Protein AF-A0A0J0UT95-F1 (afdb_monomer_lite)

Foldseek 3Di:
DVPVVVVVPDPPQPPDPVSVVVVVVVVVVVVVCVVVVVVVVVVVVVVVVVVVVVVVVVVVLVVVLVVQLVVVCVDLVQAPPVDPCRDDNVCVSVVVSVVVVVVVVVVVVVVVVVVVVVVVVVVVDDD

pLDDT: mean 86.54, std 11.6, range [59.25, 98.31]

Sequence (127 aa):
MSDQFAEKYRPKSKSGPVGQINELKDLVAGYAKQQTVDPLKTLGRYLGYGFAGSMVMGLGFFLLLLALLRGLQQFTVFNDPSQIDGGTFSWAPYFITSAAGTVLVVIFLWRLIVNLNKHHAASAHPA

Radius of gyration: 32.22 Å; chains: 1; bounding box: 64×50×93 Å

Secondary structure (DSSP, 8-state):
--HHHHHHT------SHHHHHHHHHHHHHHHHHHHHHHHHHHHHHHHHHHHHHHHHHHHHHHHHHHHHHHHHTTSTTT--TTSTT--TTTTHHHHHHHHHHHHHHHHHHHHHHHHHHHHHHHHH---

Structure (mmCIF, N/CA/C/O backbone):
data_AF-A0A0J0UT95-F1
#
_entry.id   AF-A0A0J0UT95-F1
#
loop_
_atom_site.group_PDB
_atom_site.id
_atom_site.type_symbol
_atom_site.label_atom_id
_atom_site.label_alt_id
_atom_site.label_comp_id
_atom_site.label_asym_id
_atom_site.label_entity_id
_atom_site.label_seq_id
_atom_site.pdbx_PDB_ins_code
_atom_site.Cartn_x
_atom_site.Cartn_y
_atom_site.Cartn_z
_atom_site.occupancy
_atom_site.B_iso_or_equiv
_atom_site.auth_seq_id
_atom_site.auth_comp_id
_atom_site.auth_asym_id
_atom_site.auth_atom_id
_at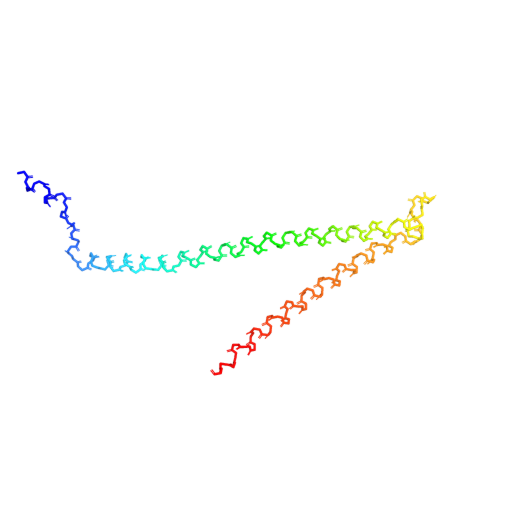om_site.pdbx_PDB_model_num
ATOM 1 N N . MET A 1 1 ? -29.611 19.077 64.010 1.00 59.25 1 MET A N 1
ATOM 2 C CA . MET A 1 1 ? -28.683 19.332 62.878 1.00 59.25 1 MET A CA 1
ATOM 3 C C . MET A 1 1 ? -28.472 18.088 62.012 1.00 59.25 1 MET A C 1
ATOM 5 O O . MET A 1 1 ? -28.189 18.257 60.841 1.00 59.25 1 MET A O 1
ATOM 9 N N . SER A 1 2 ? -28.681 16.870 62.527 1.00 63.44 2 SER A N 1
ATOM 10 C CA . SER A 1 2 ? -28.660 15.582 61.802 1.00 63.44 2 SER A CA 1
ATOM 11 C C . SER A 1 2 ? -29.754 15.413 60.740 1.00 63.44 2 SER A C 1
ATOM 13 O O . SER A 1 2 ? -29.524 14.791 59.707 1.00 63.44 2 SER A O 1
ATOM 15 N N . ASP A 1 3 ? -30.931 15.992 60.966 1.00 66.94 3 ASP A N 1
ATOM 16 C CA . ASP A 1 3 ? -32.134 15.607 60.212 1.00 66.94 3 ASP A CA 1
ATOM 17 C C . ASP A 1 3 ? -32.199 16.268 58.827 1.00 66.94 3 ASP A C 1
ATOM 19 O O . ASP A 1 3 ? -32.739 15.705 57.880 1.00 66.94 3 ASP A O 1
ATOM 23 N N . GLN A 1 4 ? -31.537 17.419 58.662 1.00 64.31 4 GLN A N 1
ATOM 24 C CA . GLN A 1 4 ? -31.404 18.093 57.363 1.00 64.31 4 GLN A CA 1
ATOM 25 C C . GLN A 1 4 ? -30.469 17.350 56.396 1.00 64.31 4 GLN A C 1
ATOM 27 O O . GLN A 1 4 ? -30.626 17.446 55.179 1.00 64.31 4 GLN A O 1
ATOM 32 N N . PHE A 1 5 ? -29.501 16.591 56.919 1.00 62.81 5 PHE A N 1
ATOM 33 C CA . PHE A 1 5 ? -28.607 15.781 56.090 1.00 62.81 5 PHE A CA 1
ATOM 34 C C . PHE A 1 5 ? -29.301 14.510 55.589 1.00 62.81 5 PHE A C 1
ATOM 36 O O . PHE A 1 5 ? -29.026 14.076 54.474 1.00 62.81 5 PHE A O 1
ATOM 43 N N . ALA A 1 6 ? -30.231 13.950 56.369 1.00 67.94 6 ALA A N 1
ATOM 44 C CA . ALA A 1 6 ? -30.989 12.759 55.990 1.00 67.94 6 ALA A CA 1
ATOM 45 C C . ALA A 1 6 ? -31.972 13.022 54.831 1.00 67.94 6 ALA A C 1
ATOM 47 O O . ALA A 1 6 ? -32.109 12.184 53.940 1.00 67.94 6 ALA A O 1
ATOM 48 N N . GLU A 1 7 ? -32.593 14.205 54.787 1.00 66.50 7 GLU A N 1
ATOM 49 C CA . GLU A 1 7 ? -33.531 14.587 53.718 1.00 66.50 7 GLU A CA 1
ATOM 50 C C . GLU A 1 7 ? -32.826 14.724 52.353 1.00 66.50 7 GLU A C 1
ATOM 52 O O . GLU A 1 7 ? -33.337 14.286 51.321 1.00 66.50 7 GLU A O 1
ATOM 57 N N . LYS A 1 8 ? -31.602 15.274 52.345 1.00 63.72 8 LYS A N 1
ATOM 58 C CA . LYS A 1 8 ? -30.836 15.564 51.120 1.00 63.72 8 LYS A CA 1
ATOM 59 C C . LYS A 1 8 ? -30.378 14.310 50.365 1.00 63.72 8 LYS A C 1
ATOM 61 O O . LYS A 1 8 ? -30.156 14.377 49.158 1.00 63.72 8 LYS A O 1
ATOM 66 N N . TYR A 1 9 ? -30.245 13.183 51.064 1.00 61.62 9 TYR A N 1
ATOM 67 C CA . TYR A 1 9 ? -29.759 11.917 50.509 1.00 61.62 9 TYR A CA 1
ATOM 68 C C . TYR A 1 9 ? -30.822 10.825 50.463 1.00 61.62 9 TYR A C 1
ATOM 70 O O . TYR A 1 9 ? -30.482 9.659 50.275 1.00 61.62 9 TYR A O 1
ATOM 78 N N . ARG A 1 10 ? -32.108 11.163 50.599 1.00 66.00 10 ARG A N 1
ATOM 79 C CA . ARG A 1 10 ? -33.172 10.184 50.388 1.00 66.00 10 ARG A CA 1
ATOM 80 C C . ARG A 1 10 ? -33.199 9.832 48.894 1.00 66.00 10 ARG A C 1
ATOM 82 O O . ARG A 1 10 ? -33.594 10.686 48.095 1.00 66.00 10 ARG A O 1
ATOM 89 N N . PRO A 1 11 ? -32.780 8.618 48.472 1.00 61.59 11 PRO A N 1
ATOM 90 C CA . PRO A 1 11 ? -32.917 8.235 47.078 1.00 61.59 11 PRO A CA 1
ATOM 91 C C . PRO A 1 11 ? -34.405 8.326 46.758 1.00 61.59 11 PRO A C 1
ATOM 93 O O . PRO A 1 11 ? -35.235 7.717 47.439 1.00 61.59 11 PRO A O 1
ATOM 96 N N . LYS A 1 12 ? -34.762 9.158 45.775 1.00 61.00 12 LYS A N 1
ATOM 97 C CA . LYS A 1 12 ? -36.138 9.272 45.301 1.00 61.00 12 LYS A CA 1
ATOM 98 C C . LYS A 1 12 ? -36.473 7.938 44.632 1.00 61.00 12 LYS A C 1
ATOM 100 O O . LYS A 1 12 ? -36.278 7.792 43.430 1.00 61.00 12 LYS A O 1
ATOM 105 N N . SER A 1 13 ? -36.904 6.952 45.421 1.00 60.72 13 SER A N 1
ATOM 106 C CA . SER A 1 13 ? -37.318 5.661 44.890 1.00 60.72 13 SER A CA 1
ATOM 107 C C . SER A 1 13 ? -38.521 5.933 43.996 1.00 60.72 13 SER A C 1
ATOM 109 O O . SER A 1 13 ? -39.538 6.478 44.437 1.00 60.72 13 SER A O 1
ATOM 111 N N . LYS A 1 14 ? -38.391 5.635 42.702 1.00 62.56 14 LYS A N 1
ATOM 112 C CA . LYS A 1 14 ? -39.545 5.612 41.805 1.00 62.56 14 LYS A CA 1
ATOM 113 C C . LYS A 1 14 ? -40.326 4.341 42.138 1.00 62.56 14 LYS A C 1
ATOM 115 O O . LYS A 1 14 ? -40.234 3.337 41.443 1.00 62.56 14 LYS A O 1
ATOM 120 N N . SER A 1 15 ? -41.047 4.370 43.253 1.00 67.25 15 SER A N 1
ATOM 121 C CA . SER A 1 15 ? -41.836 3.250 43.760 1.00 67.25 15 SER A CA 1
ATOM 122 C C . SER A 1 15 ? -43.111 3.111 42.927 1.00 67.25 15 SER A C 1
ATOM 124 O O . SER A 1 15 ? -44.138 3.728 43.189 1.00 67.25 15 SER A O 1
ATOM 126 N N . GLY A 1 16 ? -43.002 2.313 41.868 1.00 74.31 16 GLY A N 1
ATOM 127 C CA . GLY A 1 16 ? -44.099 1.864 41.019 1.00 74.31 16 GLY A CA 1
ATOM 128 C C . GLY A 1 16 ? -43.577 0.898 39.945 1.00 74.31 16 GLY A C 1
ATOM 129 O O . GLY A 1 16 ? -42.394 0.972 39.605 1.00 74.31 16 GLY A O 1
ATOM 130 N N . PRO A 1 17 ? -44.423 0.027 39.361 1.00 75.88 17 PRO A N 1
ATOM 131 C CA . PRO A 1 17 ? -44.000 -0.965 38.359 1.00 75.88 17 PRO A CA 1
ATOM 132 C C . PRO A 1 17 ? -43.210 -0.354 37.188 1.00 75.88 17 PRO A C 1
ATOM 134 O O . PRO A 1 17 ? -42.252 -0.932 36.687 1.00 75.88 17 PRO A O 1
ATOM 137 N N . VAL A 1 18 ? -43.565 0.873 36.797 1.00 78.44 18 VAL A N 1
ATOM 138 C CA . VAL A 1 18 ? -42.913 1.638 35.723 1.00 78.44 18 VAL A CA 1
ATOM 139 C C . VAL A 1 18 ? -41.533 2.179 36.133 1.00 78.44 18 VAL A C 1
ATOM 141 O O . VAL A 1 18 ? -40.650 2.330 35.290 1.00 78.44 18 VAL A O 1
ATOM 144 N N . GLY A 1 19 ? -41.313 2.470 37.419 1.00 79.06 19 GLY A N 1
ATOM 145 C CA . GLY A 1 19 ? -40.010 2.894 37.941 1.00 79.06 19 GLY A CA 1
ATOM 146 C C . GLY A 1 19 ? -38.995 1.755 37.928 1.00 79.06 19 GLY A C 1
ATOM 147 O O . GLY A 1 19 ? -37.881 1.931 37.445 1.00 79.06 19 GLY A O 1
ATOM 148 N N . GLN A 1 20 ? -39.438 0.565 38.329 1.00 81.44 20 GLN A N 1
ATOM 149 C CA . GLN A 1 20 ? -38.617 -0.643 38.377 1.00 81.44 20 GLN A CA 1
ATOM 150 C C . GLN A 1 20 ? -38.203 -1.124 36.973 1.00 81.44 20 GLN A C 1
ATOM 152 O O . GLN A 1 20 ? -37.061 -1.523 36.761 1.00 81.44 20 GLN A O 1
ATOM 157 N N . ILE A 1 21 ? -39.092 -1.008 35.976 1.00 84.31 21 ILE A N 1
ATOM 158 C CA . ILE A 1 21 ? -38.767 -1.306 34.568 1.00 84.31 21 ILE A CA 1
ATOM 159 C C . ILE A 1 21 ? -37.711 -0.337 34.014 1.00 84.31 21 ILE A C 1
ATOM 161 O O . ILE A 1 21 ? -36.839 -0.750 33.249 1.00 84.31 21 ILE A O 1
ATOM 165 N N . ASN A 1 22 ? -37.774 0.945 34.384 1.00 86.06 22 ASN A N 1
ATOM 166 C CA . ASN A 1 22 ? -36.777 1.924 33.948 1.00 86.06 22 ASN A CA 1
ATOM 167 C C . ASN A 1 22 ? -35.413 1.679 34.607 1.00 86.06 22 ASN A C 1
ATOM 169 O O . ASN A 1 22 ? -34.406 1.724 33.911 1.00 86.06 22 ASN A O 1
ATOM 173 N N . GLU A 1 23 ? -35.372 1.328 35.894 1.00 83.62 23 GLU A N 1
ATOM 174 C CA . GLU A 1 23 ? -34.121 0.956 36.572 1.00 83.62 23 GLU A CA 1
ATOM 175 C C . GLU A 1 23 ? -33.474 -0.291 35.950 1.00 83.62 23 GLU A C 1
ATOM 177 O O . GLU A 1 23 ? -32.271 -0.305 35.703 1.00 83.62 23 GLU A O 1
ATOM 182 N N . LEU A 1 24 ? -34.262 -1.318 35.611 1.00 85.31 24 LEU A N 1
ATOM 183 C CA . LEU A 1 24 ? -33.751 -2.505 34.914 1.00 85.31 24 LEU A CA 1
ATOM 184 C C . LEU A 1 24 ? -33.189 -2.164 33.529 1.00 85.31 24 LEU A C 1
ATOM 186 O O . LEU A 1 24 ? -32.130 -2.668 33.154 1.00 85.31 24 LEU A O 1
ATOM 190 N N . LYS A 1 25 ? -33.866 -1.288 32.775 1.00 87.19 25 LYS A N 1
ATOM 191 C CA . LYS A 1 25 ? -33.351 -0.791 31.491 1.00 87.19 25 LYS A CA 1
ATOM 192 C C . LYS A 1 25 ? -32.033 -0.042 31.660 1.00 87.19 25 LYS A C 1
ATOM 194 O O . LYS A 1 25 ? -31.108 -0.305 30.896 1.00 87.19 25 LYS A O 1
ATOM 199 N N . ASP A 1 26 ? -31.936 0.839 32.650 1.00 86.56 26 ASP A N 1
ATOM 200 C CA . ASP A 1 26 ? -30.721 1.615 32.909 1.00 86.56 26 ASP A CA 1
ATOM 201 C C . ASP A 1 26 ? -29.549 0.708 33.319 1.00 86.56 26 ASP A C 1
ATOM 203 O O . ASP A 1 26 ? -28.424 0.911 32.858 1.00 86.56 26 ASP A O 1
ATOM 207 N N . LEU A 1 27 ? -29.807 -0.349 34.098 1.00 86.38 27 LEU A N 1
ATOM 208 C CA . LEU A 1 27 ? -28.798 -1.348 34.469 1.00 86.38 27 LEU A CA 1
ATOM 209 C C . LEU A 1 27 ? -28.309 -2.164 33.263 1.00 86.38 27 LEU A C 1
ATOM 211 O O . LEU A 1 27 ? -27.102 -2.332 33.079 1.00 86.38 27 LEU A O 1
ATOM 215 N N . VAL A 1 28 ? -29.224 -2.636 32.410 1.00 84.50 28 VAL A N 1
ATOM 216 C CA . VAL A 1 28 ? -28.872 -3.400 31.199 1.00 84.50 28 VAL A CA 1
ATOM 217 C C . VAL A 1 28 ? -28.120 -2.521 30.197 1.00 84.50 28 VAL A C 1
ATOM 219 O O . VAL A 1 28 ? -27.098 -2.942 29.652 1.00 84.50 28 VAL A O 1
ATOM 222 N N . ALA A 1 29 ? -28.577 -1.285 29.980 1.00 84.81 29 ALA A N 1
ATOM 223 C CA . ALA A 1 29 ? -27.899 -0.324 29.112 1.00 84.81 29 ALA A CA 1
ATOM 224 C C . ALA A 1 29 ? -26.509 0.049 29.653 1.00 84.81 29 ALA A C 1
ATOM 226 O O . ALA A 1 29 ? -25.544 0.129 28.887 1.00 84.81 29 ALA A O 1
ATOM 227 N N . GLY A 1 30 ? -26.389 0.227 30.972 1.00 83.31 30 GLY A N 1
ATOM 228 C CA . GLY A 1 30 ? -25.122 0.472 31.656 1.00 83.31 30 GLY A CA 1
ATOM 229 C C . GLY A 1 30 ? -24.124 -0.663 31.443 1.00 83.31 30 GLY A C 1
ATOM 230 O O . GLY A 1 30 ? -22.993 -0.407 31.032 1.00 83.31 30 GLY A O 1
ATOM 231 N N . TYR A 1 31 ? -24.556 -1.913 31.617 1.00 80.88 31 TYR A N 1
ATOM 232 C CA . TYR A 1 31 ? -23.715 -3.092 31.404 1.00 80.88 31 TYR A CA 1
ATOM 233 C C . TYR A 1 31 ? -23.299 -3.264 29.943 1.00 80.88 31 TYR A C 1
ATOM 235 O O . TYR A 1 31 ? -22.121 -3.482 29.662 1.00 80.88 31 TYR A O 1
ATOM 243 N N . ALA A 1 32 ? -24.236 -3.109 29.002 1.00 83.50 32 ALA A N 1
ATOM 244 C CA . ALA A 1 32 ? -23.927 -3.183 27.577 1.00 83.50 32 ALA A CA 1
ATOM 245 C C . ALA A 1 32 ? -22.872 -2.136 27.191 1.00 83.50 32 ALA A C 1
ATOM 247 O O . ALA A 1 32 ? -21.908 -2.449 26.495 1.00 83.50 32 ALA A O 1
ATOM 248 N N . LYS A 1 33 ? -22.989 -0.905 27.702 1.00 81.50 33 LYS A N 1
ATOM 249 C CA . LYS A 1 33 ? -21.977 0.139 27.498 1.00 81.50 33 LYS A CA 1
ATOM 250 C C . LYS A 1 33 ? -20.641 -0.235 28.146 1.00 81.50 33 LYS A C 1
ATOM 252 O O . LYS A 1 33 ? -19.594 -0.066 27.533 1.00 81.50 33 LYS A O 1
ATOM 257 N N . GLN A 1 34 ? -20.661 -0.786 29.352 1.00 76.75 34 GLN A N 1
ATOM 258 C CA . GLN A 1 34 ? -19.446 -1.129 30.089 1.00 76.75 34 GLN A CA 1
ATOM 259 C C . GLN A 1 34 ? -18.679 -2.290 29.445 1.00 76.75 34 GLN A C 1
ATOM 261 O O . GLN A 1 34 ? -17.457 -2.240 29.355 1.00 76.75 34 GLN A O 1
ATOM 266 N N . GLN A 1 35 ? -19.389 -3.284 28.914 1.00 81.38 35 GLN A N 1
ATOM 267 C CA . GLN A 1 35 ? -18.781 -4.404 28.200 1.00 81.38 35 GLN A CA 1
ATOM 268 C C . GLN A 1 35 ? -18.345 -4.060 26.773 1.00 81.38 35 GLN A C 1
ATOM 270 O O . GLN A 1 35 ? -17.478 -4.739 26.236 1.00 81.38 35 GLN A O 1
ATOM 275 N N . THR A 1 36 ? -18.919 -3.027 26.145 1.00 84.19 36 THR A N 1
ATOM 276 C CA . THR A 1 36 ? -18.605 -2.672 24.748 1.00 84.19 36 THR A CA 1
ATOM 277 C C . THR A 1 36 ? -17.534 -1.600 24.609 1.00 84.19 36 THR A C 1
ATOM 279 O O . THR A 1 36 ? -16.815 -1.600 23.615 1.00 84.19 36 THR A O 1
ATOM 282 N N . VAL A 1 37 ? -17.373 -0.704 25.583 1.00 83.44 37 VAL A N 1
ATOM 283 C CA . VAL A 1 37 ? -16.423 0.418 25.476 1.00 83.44 37 VAL A CA 1
ATOM 284 C C . VAL A 1 37 ? -14.969 -0.054 25.387 1.00 83.44 37 VAL A C 1
ATOM 286 O O . VAL A 1 37 ? -14.230 0.421 24.520 1.00 83.44 37 VAL A O 1
ATOM 289 N N . ASP A 1 38 ? -14.561 -1.005 26.226 1.00 80.75 38 ASP A N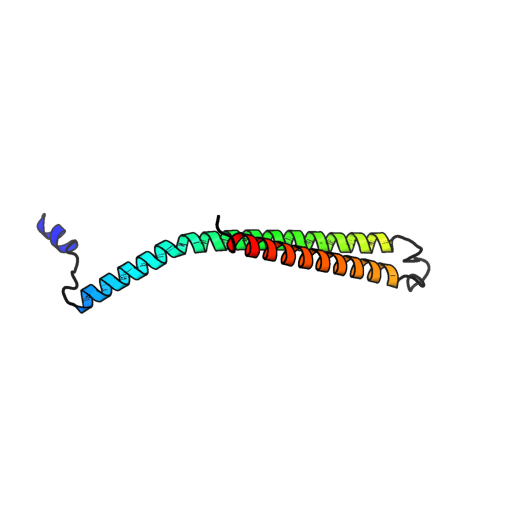 1
ATOM 290 C CA . ASP A 1 38 ? -13.200 -1.556 26.203 1.00 80.75 38 ASP A CA 1
ATOM 291 C C . ASP A 1 38 ? -12.853 -2.271 24.882 1.00 80.75 38 ASP A C 1
ATOM 293 O O . ASP A 1 38 ? -11.801 -1.961 24.295 1.00 80.75 38 ASP A O 1
ATOM 297 N N . PRO A 1 39 ? -13.709 -3.161 24.333 1.00 83.25 39 PRO A N 1
ATOM 298 C CA . PRO A 1 39 ? -13.451 -3.749 23.024 1.00 83.25 39 PRO A CA 1
ATOM 299 C C . PRO A 1 39 ? -13.501 -2.714 21.895 1.00 83.25 39 PRO A C 1
ATOM 301 O O . PRO A 1 39 ? -12.671 -2.791 20.990 1.00 83.25 39 PRO A O 1
ATOM 304 N N . LEU A 1 40 ? -14.370 -1.697 21.955 1.00 86.94 40 LEU A N 1
ATOM 305 C CA . LEU A 1 40 ? -14.423 -0.647 20.928 1.00 86.94 40 LEU A CA 1
ATOM 306 C C . LEU A 1 40 ? -13.145 0.204 20.905 1.00 86.94 40 LEU A C 1
ATOM 308 O O . LEU A 1 40 ? -12.610 0.501 19.836 1.00 86.94 40 LEU A O 1
ATOM 312 N N . LYS A 1 41 ? -12.615 0.561 22.080 1.00 86.31 41 LYS A N 1
ATOM 313 C CA . LYS A 1 41 ? -11.349 1.301 22.210 1.00 86.31 41 LYS A CA 1
ATOM 314 C C . LYS A 1 41 ? -10.171 0.484 21.685 1.00 86.31 41 LYS A C 1
ATOM 316 O O . LYS A 1 41 ? -9.306 1.011 20.983 1.00 86.31 41 LYS A O 1
ATOM 321 N N . THR A 1 42 ? -10.154 -0.805 22.008 1.00 85.19 42 THR A N 1
ATOM 322 C CA . THR A 1 42 ? -9.135 -1.740 21.526 1.00 85.19 42 THR A CA 1
ATOM 323 C C . THR A 1 42 ? -9.195 -1.864 20.005 1.00 85.19 42 THR A C 1
ATOM 325 O O . THR A 1 42 ? -8.175 -1.679 19.341 1.00 85.19 42 THR A O 1
ATOM 328 N N . LEU A 1 43 ? -10.389 -2.065 19.444 1.00 89.75 43 LEU A N 1
ATOM 329 C CA . LEU A 1 43 ? -10.613 -2.144 18.001 1.00 89.75 43 LEU A CA 1
ATOM 330 C C . LEU A 1 43 ? -10.178 -0.861 17.283 1.00 89.75 43 LEU A C 1
ATOM 332 O O . LEU A 1 43 ? -9.464 -0.935 16.286 1.00 89.75 43 LEU A O 1
ATOM 336 N N . GLY A 1 44 ? -10.52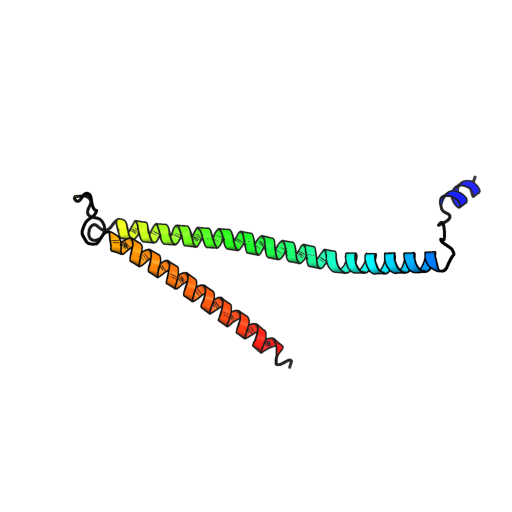7 0.309 17.825 1.00 89.50 44 GLY A N 1
ATOM 337 C CA . GLY A 1 44 ? -10.092 1.599 17.288 1.00 89.50 44 GLY A CA 1
ATOM 338 C C . GLY A 1 44 ? -8.569 1.741 17.252 1.00 89.50 44 GLY A C 1
ATOM 339 O O . GLY A 1 44 ? -8.015 2.219 16.263 1.00 89.50 44 GLY A O 1
ATOM 340 N N . ARG A 1 45 ? -7.866 1.259 18.285 1.00 92.25 45 ARG A N 1
ATOM 341 C CA . ARG A 1 45 ? -6.398 1.275 18.320 1.00 92.25 45 ARG A CA 1
ATOM 342 C C . ARG A 1 45 ? -5.781 0.313 17.300 1.00 92.25 45 ARG A C 1
ATOM 344 O O . ARG A 1 45 ? -4.839 0.695 16.612 1.00 92.25 45 ARG A O 1
ATOM 351 N N . TYR A 1 46 ? -6.318 -0.901 17.168 1.00 91.25 46 TYR A N 1
ATOM 352 C CA . TYR A 1 46 ? -5.878 -1.851 16.138 1.00 91.25 46 TYR A CA 1
ATOM 353 C C . TYR A 1 46 ? -6.089 -1.303 14.728 1.00 91.25 46 TYR A C 1
ATOM 355 O O . TYR A 1 46 ? -5.179 -1.373 13.904 1.00 91.25 46 TYR A O 1
ATOM 363 N N . LEU A 1 47 ? -7.256 -0.714 14.462 1.00 93.81 47 LEU A N 1
ATOM 364 C CA . LEU A 1 47 ? -7.566 -0.125 13.166 1.00 93.81 47 LEU A CA 1
ATOM 365 C C . LEU A 1 47 ? -6.670 1.085 12.877 1.00 93.81 47 LEU A C 1
ATOM 367 O O . LEU A 1 47 ? -6.156 1.210 11.771 1.00 93.81 47 LEU A O 1
ATOM 371 N N . GLY A 1 48 ? -6.419 1.926 13.884 1.00 94.75 48 GLY A N 1
ATOM 372 C CA . GLY A 1 48 ? -5.509 3.065 13.780 1.00 94.75 48 GLY A CA 1
ATOM 373 C C . GLY A 1 48 ? -4.079 2.647 13.433 1.00 94.75 48 GLY A C 1
ATOM 374 O O . GLY A 1 48 ? -3.501 3.177 12.485 1.00 94.75 48 GLY A O 1
ATOM 375 N N . TYR A 1 49 ? -3.518 1.658 14.138 1.00 95.19 49 TYR A N 1
ATOM 376 C CA . TYR A 1 49 ? -2.184 1.139 13.812 1.00 95.19 49 TYR A CA 1
ATOM 377 C C . TYR A 1 49 ? -2.148 0.420 12.461 1.00 95.19 49 TYR A C 1
ATOM 379 O O . TYR A 1 49 ? -1.182 0.581 11.717 1.00 95.19 49 TYR A O 1
ATOM 387 N N . GLY A 1 50 ? -3.201 -0.327 12.117 1.00 94.06 50 GLY A N 1
ATOM 388 C CA . GLY A 1 50 ? -3.333 -0.972 10.811 1.00 94.06 50 GLY A CA 1
ATOM 389 C C . GLY A 1 50 ? -3.346 0.044 9.671 1.00 94.06 50 GLY A C 1
ATOM 390 O O . GLY A 1 50 ? -2.599 -0.096 8.705 1.00 94.06 50 GLY A O 1
ATOM 391 N N . PHE A 1 51 ? -4.130 1.111 9.816 1.00 96.56 51 PHE A N 1
ATOM 392 C CA . PHE A 1 51 ? -4.219 2.187 8.837 1.00 96.56 51 PHE A CA 1
ATOM 393 C C . PHE A 1 51 ? -2.891 2.936 8.697 1.00 96.56 51 PHE A C 1
ATOM 395 O O . PHE A 1 51 ? -2.382 3.072 7.584 1.00 96.56 51 PHE A O 1
ATOM 402 N N . ALA A 1 52 ? -2.281 3.344 9.812 1.00 97.00 52 ALA A N 1
ATOM 403 C CA . ALA A 1 52 ? -0.989 4.025 9.795 1.00 97.00 52 ALA A CA 1
ATOM 404 C C . ALA A 1 52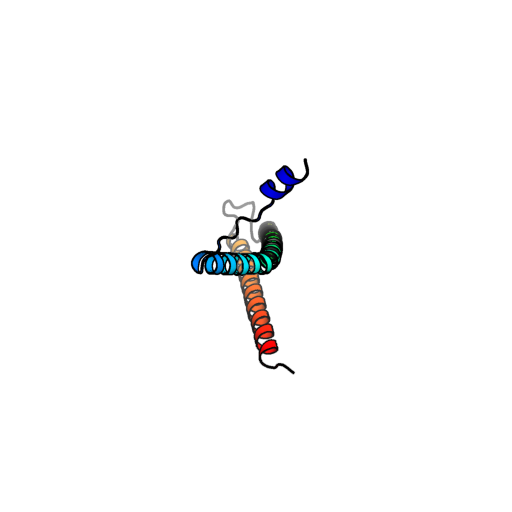 ? 0.094 3.154 9.136 1.00 97.00 52 ALA A C 1
ATOM 406 O O . ALA A 1 52 ? 0.807 3.613 8.245 1.00 97.00 52 ALA A O 1
ATOM 407 N N . GLY A 1 53 ? 0.161 1.870 9.504 1.00 96.44 53 GLY A N 1
ATOM 408 C CA . GLY A 1 53 ? 1.070 0.907 8.887 1.00 96.44 53 GLY A CA 1
ATOM 409 C C . GLY A 1 53 ? 0.812 0.725 7.389 1.00 96.44 53 GLY A C 1
ATOM 410 O O . GLY A 1 53 ? 1.761 0.692 6.607 1.00 96.44 53 GLY A O 1
ATOM 411 N N . SER A 1 54 ? -0.456 0.680 6.968 1.00 95.81 54 SER A N 1
ATOM 412 C CA . SER A 1 54 ? -0.823 0.571 5.551 1.00 95.81 54 SER A CA 1
ATOM 413 C C . SER A 1 54 ? -0.408 1.798 4.739 1.00 95.81 54 SER A C 1
ATOM 415 O O . SER A 1 54 ? 0.071 1.635 3.619 1.00 95.81 54 SER A O 1
ATOM 417 N N . MET A 1 55 ? -0.508 3.008 5.306 1.00 97.88 55 MET A N 1
ATOM 418 C CA . MET A 1 55 ? -0.056 4.229 4.634 1.00 97.88 55 MET A CA 1
ATOM 419 C C . MET A 1 55 ? 1.459 4.219 4.452 1.00 97.88 55 MET A C 1
ATOM 421 O O . MET A 1 55 ? 1.943 4.497 3.358 1.00 97.88 55 MET A O 1
ATOM 425 N N . VAL A 1 56 ? 2.205 3.864 5.503 1.00 98.12 56 VAL A N 1
ATOM 426 C CA . VAL A 1 56 ? 3.672 3.788 5.440 1.00 98.12 56 VAL A CA 1
ATOM 427 C C . VAL A 1 56 ? 4.117 2.732 4.427 1.00 98.12 56 VAL A C 1
ATOM 429 O O . VAL A 1 56 ? 4.990 3.003 3.606 1.00 98.12 56 VAL A O 1
ATOM 432 N N . MET A 1 57 ? 3.489 1.554 4.429 1.00 96.69 57 MET A N 1
ATOM 433 C CA . MET A 1 57 ? 3.776 0.504 3.447 1.00 96.69 57 MET A CA 1
ATOM 434 C C . MET A 1 57 ? 3.420 0.932 2.021 1.00 96.69 57 MET A C 1
ATOM 436 O O . MET A 1 57 ? 4.232 0.758 1.115 1.00 96.69 57 MET A O 1
ATOM 440 N N . GLY A 1 58 ? 2.241 1.524 1.814 1.00 96.56 58 GLY A N 1
ATOM 441 C CA . GLY A 1 58 ? 1.813 2.025 0.508 1.00 96.56 58 GLY A CA 1
ATOM 442 C C . GLY A 1 58 ? 2.769 3.084 -0.037 1.00 96.56 58 GLY A C 1
ATOM 443 O O . GLY A 1 58 ? 3.179 3.007 -1.194 1.00 96.56 58 GLY A O 1
ATOM 444 N N . LEU A 1 59 ? 3.200 4.014 0.817 1.00 98.25 59 LEU A N 1
ATOM 445 C CA . LEU A 1 59 ? 4.206 5.013 0.469 1.00 98.25 59 LEU A CA 1
ATOM 446 C C . LEU A 1 59 ? 5.555 4.363 0.128 1.00 98.25 59 LEU A C 1
ATOM 448 O O . LEU A 1 59 ? 6.175 4.737 -0.863 1.00 98.25 59 LEU A O 1
ATOM 452 N N . GLY A 1 60 ? 5.991 3.367 0.900 1.00 98.12 60 GLY A N 1
ATOM 453 C CA . GLY A 1 60 ? 7.215 2.614 0.624 1.00 98.12 60 GLY A CA 1
ATOM 454 C C . GLY A 1 60 ? 7.188 1.927 -0.743 1.00 98.12 60 GLY A C 1
ATOM 455 O O . GLY A 1 60 ? 8.122 2.089 -1.527 1.00 98.12 60 GLY A O 1
ATOM 456 N N . PHE A 1 61 ? 6.102 1.222 -1.074 1.00 97.56 61 PHE A N 1
ATOM 457 C CA . PHE A 1 61 ? 5.941 0.597 -2.391 1.00 97.56 61 PHE A CA 1
ATOM 458 C C . PHE A 1 61 ? 5.866 1.622 -3.522 1.00 97.56 61 PHE A C 1
ATOM 460 O O . PHE A 1 61 ? 6.451 1.402 -4.581 1.00 97.56 61 PHE A O 1
ATOM 467 N N . PHE A 1 62 ? 5.195 2.751 -3.297 1.00 97.75 62 PHE A N 1
ATOM 468 C CA . PHE A 1 62 ? 5.144 3.841 -4.265 1.00 97.75 62 PHE A CA 1
ATOM 469 C C . PHE A 1 62 ? 6.544 4.391 -4.568 1.00 97.75 62 PHE A C 1
ATOM 471 O O . PHE A 1 62 ? 6.939 4.468 -5.731 1.00 97.75 62 PHE A O 1
ATOM 478 N N . LEU A 1 63 ? 7.329 4.698 -3.531 1.00 98.19 63 LEU A N 1
ATOM 479 C CA . LEU A 1 63 ? 8.708 5.164 -3.687 1.00 98.19 63 LEU A CA 1
ATOM 480 C C . LEU A 1 63 ? 9.608 4.106 -4.338 1.00 98.19 63 LEU A C 1
ATOM 482 O O . LEU A 1 63 ? 10.455 4.457 -5.155 1.00 98.19 63 LEU A O 1
ATOM 486 N N . LEU A 1 64 ? 9.407 2.822 -4.032 1.00 98.19 64 LEU A N 1
ATOM 487 C CA . LEU A 1 64 ? 10.134 1.718 -4.664 1.00 98.19 64 LEU A CA 1
ATOM 488 C C . LEU A 1 64 ? 9.840 1.647 -6.168 1.00 98.19 64 LEU A C 1
ATOM 490 O O . LEU A 1 64 ? 10.7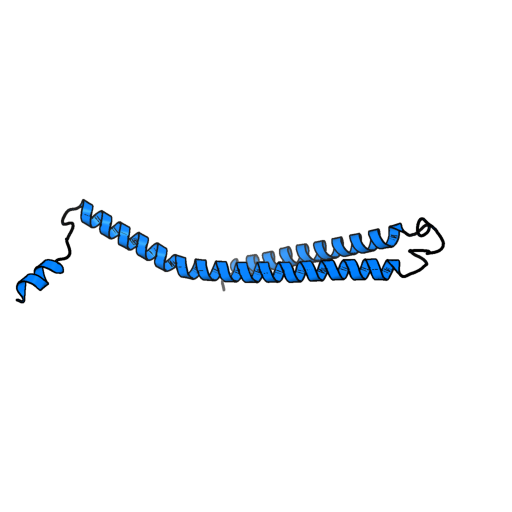71 1.566 -6.968 1.00 98.19 64 LEU A O 1
ATOM 494 N N . LEU A 1 65 ? 8.569 1.728 -6.571 1.00 98.12 65 LEU A N 1
ATOM 495 C CA . LEU A 1 65 ? 8.185 1.735 -7.987 1.00 98.12 65 LEU A CA 1
ATOM 496 C C . LEU A 1 65 ? 8.720 2.972 -8.718 1.00 98.12 65 LEU A C 1
ATOM 498 O O . LEU A 1 65 ? 9.193 2.847 -9.848 1.00 98.12 65 LEU A O 1
ATOM 502 N N . LEU A 1 66 ? 8.715 4.141 -8.070 1.00 98.19 66 LEU A N 1
ATOM 503 C CA . LEU A 1 66 ? 9.351 5.343 -8.614 1.00 98.19 66 LEU A CA 1
ATOM 504 C C . LEU A 1 66 ? 10.862 5.171 -8.773 1.00 98.19 66 LEU A C 1
ATOM 506 O O . LEU A 1 66 ? 11.404 5.540 -9.812 1.00 98.19 66 LEU A O 1
ATOM 510 N N . ALA A 1 67 ? 11.543 4.599 -7.779 1.00 98.19 67 ALA A N 1
ATOM 511 C CA . ALA A 1 67 ? 12.976 4.333 -7.849 1.00 98.19 67 ALA A CA 1
ATOM 512 C C . ALA A 1 67 ? 13.309 3.344 -8.976 1.00 98.19 67 ALA A C 1
ATOM 514 O O . ALA A 1 67 ? 14.258 3.573 -9.722 1.00 98.19 67 ALA A O 1
ATOM 515 N N . LEU A 1 68 ? 12.501 2.294 -9.149 1.00 98.00 68 LEU A N 1
ATOM 516 C CA . LEU A 1 68 ? 12.630 1.344 -10.254 1.00 98.00 68 LEU A CA 1
ATOM 517 C C . LEU A 1 68 ? 12.456 2.036 -11.610 1.00 98.00 68 LEU A C 1
ATOM 519 O O . LEU A 1 68 ? 13.317 1.898 -12.478 1.00 98.00 68 LEU A O 1
ATOM 523 N N . LEU A 1 69 ? 11.370 2.795 -11.786 1.00 97.56 69 LEU A N 1
ATOM 524 C CA . LEU A 1 69 ? 11.111 3.534 -13.023 1.00 97.56 69 LEU A CA 1
ATOM 525 C C . LEU A 1 69 ? 12.259 4.494 -13.331 1.00 97.56 69 LEU A C 1
ATOM 527 O O . LEU A 1 69 ? 12.766 4.527 -14.452 1.00 97.56 69 LEU A O 1
ATOM 531 N N . ARG A 1 70 ? 12.699 5.243 -12.316 1.00 96.06 70 ARG A N 1
ATOM 532 C CA . ARG A 1 70 ? 13.785 6.208 -12.449 1.00 96.06 70 ARG A CA 1
ATOM 533 C C . ARG A 1 70 ? 15.095 5.524 -12.813 1.00 96.06 70 ARG A C 1
ATOM 535 O O . ARG A 1 70 ? 15.782 6.014 -13.700 1.00 96.06 70 ARG A O 1
ATOM 542 N N . GLY A 1 71 ? 15.415 4.404 -12.171 1.00 96.94 71 GLY A N 1
ATOM 543 C CA . GLY A 1 71 ? 16.605 3.613 -12.473 1.00 96.94 71 GLY A CA 1
ATOM 544 C C . GLY A 1 71 ? 16.590 3.072 -13.902 1.00 96.94 71 GLY A C 1
ATOM 545 O O . GLY A 1 71 ? 17.589 3.180 -14.606 1.00 96.94 71 GLY A O 1
ATOM 546 N N . LEU A 1 72 ? 15.446 2.571 -14.378 1.00 95.62 72 LEU A N 1
ATOM 547 C CA . LEU A 1 72 ? 15.299 2.113 -15.764 1.00 95.62 72 LEU A CA 1
ATOM 548 C C . LEU A 1 72 ? 15.489 3.259 -16.769 1.00 95.62 72 LEU A C 1
ATOM 550 O O . LEU A 1 72 ? 16.186 3.097 -17.765 1.00 95.62 72 LEU A O 1
ATOM 554 N N . GLN A 1 73 ? 14.940 4.439 -16.488 1.00 94.81 73 GLN A N 1
ATOM 555 C CA . GLN A 1 73 ? 15.070 5.616 -17.356 1.00 94.81 73 GLN A CA 1
ATOM 556 C C . GLN A 1 73 ? 16.476 6.240 -17.380 1.00 94.81 73 GLN A C 1
ATOM 558 O O . GLN A 1 73 ? 16.722 7.134 -18.186 1.00 94.81 73 GLN A O 1
ATOM 563 N N . GLN A 1 74 ? 17.404 5.817 -16.515 1.00 94.69 74 GLN A N 1
ATOM 564 C CA . GLN A 1 74 ? 18.798 6.278 -16.573 1.00 94.69 74 GLN A CA 1
ATOM 565 C C . GLN A 1 74 ? 19.615 5.573 -17.660 1.00 94.69 74 GLN A C 1
ATOM 567 O O . GLN A 1 74 ? 20.666 6.077 -18.053 1.00 94.69 74 GLN A O 1
ATOM 572 N N . PHE A 1 75 ? 19.157 4.422 -18.154 1.00 93.19 75 PHE A N 1
ATOM 573 C CA . PHE A 1 75 ? 19.849 3.709 -19.220 1.00 93.19 75 PHE A CA 1
ATOM 574 C C . PHE A 1 75 ? 19.529 4.329 -20.582 1.00 93.19 75 PHE A C 1
ATOM 576 O O . PHE A 1 75 ? 18.365 4.450 -20.961 1.00 93.19 75 PHE A O 1
ATOM 583 N N . THR A 1 76 ? 20.569 4.633 -21.361 1.00 90.38 76 THR A N 1
ATOM 584 C CA . THR A 1 76 ? 20.450 5.231 -22.705 1.00 90.38 76 THR A CA 1
ATOM 585 C C . THR A 1 76 ? 19.708 4.343 -23.702 1.00 90.38 76 THR A C 1
ATOM 587 O O . THR A 1 76 ? 19.107 4.852 -24.637 1.00 90.38 76 THR A O 1
ATOM 590 N N . VAL A 1 77 ? 19.693 3.022 -23.480 1.00 89.81 77 VAL A N 1
ATOM 591 C CA . VAL A 1 77 ? 18.873 2.067 -24.249 1.00 89.81 77 VAL A CA 1
ATOM 592 C C . VAL A 1 77 ? 17.384 2.391 -24.140 1.00 89.81 77 VAL A C 1
ATOM 594 O O . VAL A 1 77 ? 16.650 2.221 -25.110 1.00 89.81 77 VAL A O 1
ATOM 597 N N . PHE A 1 78 ? 16.935 2.831 -22.963 1.00 89.75 78 PHE A N 1
ATOM 598 C CA . PHE A 1 78 ? 15.529 3.115 -22.697 1.00 89.75 78 PHE A CA 1
ATOM 599 C C . PHE A 1 78 ? 15.186 4.597 -22.801 1.00 89.75 78 PHE A C 1
ATOM 601 O O . PHE A 1 78 ? 14.030 4.921 -23.033 1.00 89.75 78 PHE A O 1
ATOM 608 N N . ASN A 1 79 ? 16.150 5.492 -22.603 1.00 89.62 79 ASN A N 1
ATOM 609 C CA . ASN A 1 79 ? 15.930 6.927 -22.699 1.00 89.62 79 ASN A CA 1
ATOM 610 C C . ASN A 1 79 ? 17.183 7.608 -23.259 1.00 89.62 79 ASN A C 1
ATOM 612 O O . ASN A 1 79 ? 18.113 7.930 -22.516 1.00 89.62 79 ASN A O 1
ATOM 616 N N . ASP A 1 80 ? 17.209 7.788 -24.576 1.00 89.00 80 ASP A N 1
ATOM 617 C CA . ASP A 1 80 ? 18.305 8.435 -25.293 1.00 89.00 80 ASP A CA 1
ATOM 618 C C . ASP A 1 80 ? 18.190 9.968 -25.175 1.00 89.00 80 ASP A C 1
ATOM 620 O O . ASP A 1 80 ? 17.248 10.548 -25.719 1.00 89.00 80 ASP A O 1
ATOM 624 N N . PRO A 1 81 ? 19.139 10.656 -24.508 1.00 85.31 81 PRO A N 1
ATOM 625 C CA . PRO A 1 81 ? 19.090 12.108 -24.330 1.00 85.31 81 PRO A CA 1
ATOM 626 C C . PRO A 1 81 ? 19.240 12.903 -25.632 1.00 85.31 81 PRO A C 1
ATOM 628 O O . PRO A 1 81 ? 18.962 14.101 -25.645 1.00 85.31 81 PRO A O 1
ATOM 631 N N . SER A 1 82 ? 19.731 12.275 -26.705 1.00 86.62 82 SER A N 1
ATOM 632 C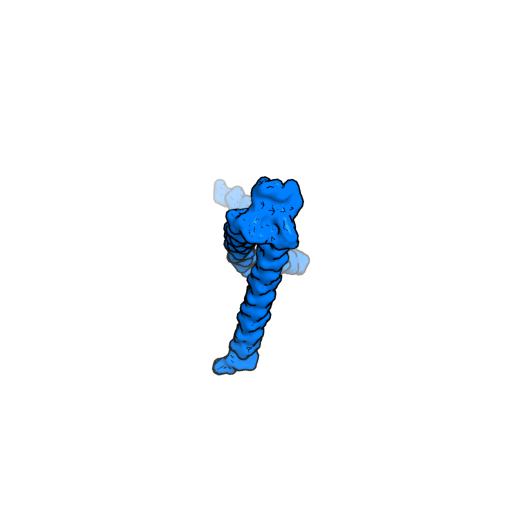 CA . SER A 1 82 ? 19.936 12.935 -28.000 1.00 86.62 82 SER A CA 1
ATOM 633 C C . SER A 1 82 ? 18.657 13.042 -28.836 1.00 86.62 82 SER A C 1
ATOM 635 O O . SER A 1 82 ? 18.620 13.799 -29.808 1.00 86.62 82 SER A O 1
ATOM 637 N N . GLN A 1 83 ? 17.600 12.322 -28.452 1.00 85.50 83 GLN A N 1
ATOM 638 C CA . GLN A 1 83 ? 16.327 12.276 -29.161 1.00 85.50 83 GLN A CA 1
ATOM 639 C C . GLN A 1 83 ? 15.234 12.921 -28.309 1.00 85.50 83 GLN A C 1
ATOM 641 O O . GLN A 1 83 ? 15.080 12.596 -27.135 1.00 85.50 83 GLN A O 1
ATOM 646 N N . ILE A 1 84 ? 14.436 13.807 -28.912 1.00 81.69 84 ILE A N 1
ATOM 647 C CA . ILE A 1 84 ? 13.349 14.516 -28.209 1.00 81.69 84 ILE A CA 1
ATOM 648 C C . ILE A 1 84 ? 12.316 13.525 -27.642 1.00 81.69 84 ILE A C 1
ATOM 650 O O . ILE A 1 84 ? 11.787 13.740 -26.554 1.00 81.69 84 ILE A O 1
ATOM 654 N N . ASP A 1 85 ? 12.105 12.402 -28.331 1.00 81.88 85 ASP A N 1
ATOM 655 C CA . ASP A 1 85 ? 11.126 11.377 -27.950 1.00 81.88 85 ASP A CA 1
ATOM 656 C C . ASP A 1 85 ? 11.709 10.285 -27.022 1.00 81.88 85 ASP A C 1
ATOM 658 O O . ASP A 1 85 ? 11.031 9.307 -26.694 1.00 81.88 85 ASP A O 1
ATOM 662 N N . GLY A 1 86 ? 12.980 10.412 -26.610 1.00 81.62 86 GLY A N 1
ATOM 663 C CA . GLY A 1 86 ? 13.677 9.448 -25.745 1.00 81.62 86 GLY A CA 1
ATOM 664 C C . GLY A 1 86 ? 14.068 8.125 -26.424 1.00 81.62 86 GLY A C 1
ATOM 665 O O . GLY A 1 86 ? 14.623 7.241 -25.773 1.00 81.62 86 GLY A O 1
ATOM 666 N N . GLY A 1 87 ? 13.809 7.976 -27.727 1.00 87.94 87 GLY A N 1
ATOM 667 C CA . GLY A 1 87 ? 14.146 6.794 -28.528 1.00 87.94 87 GLY A CA 1
ATOM 668 C C . GLY A 1 87 ? 13.047 5.722 -28.589 1.00 87.94 87 GLY A C 1
ATOM 669 O O . GLY A 1 87 ? 12.001 5.815 -27.952 1.00 87.94 87 GLY A O 1
ATOM 670 N N . THR A 1 88 ? 13.280 4.665 -29.375 1.00 89.06 88 THR A N 1
ATOM 671 C CA . THR A 1 88 ? 12.278 3.627 -29.712 1.00 89.06 88 THR A CA 1
ATOM 672 C C . THR A 1 88 ? 11.774 2.814 -28.509 1.00 89.06 88 THR A C 1
ATOM 674 O O . THR A 1 88 ? 10.661 2.288 -28.540 1.00 89.06 88 THR A O 1
ATOM 677 N N . PHE A 1 89 ? 12.569 2.704 -27.442 1.00 92.00 89 PHE A N 1
ATOM 678 C CA . PHE A 1 89 ? 12.248 1.904 -26.254 1.00 92.00 89 PHE A CA 1
ATOM 679 C C . PHE A 1 89 ? 11.800 2.738 -25.044 1.00 92.00 89 PHE A C 1
ATOM 681 O O . PHE A 1 89 ? 11.712 2.201 -23.939 1.00 92.00 89 PHE A O 1
ATOM 688 N N . SER A 1 90 ? 11.448 4.013 -25.236 1.00 91.69 90 SER A N 1
ATOM 689 C CA . SER A 1 90 ? 11.014 4.906 -24.150 1.00 91.69 90 SER A CA 1
ATOM 690 C C . SER A 1 90 ? 9.745 4.447 -23.428 1.00 91.69 90 SER A C 1
ATOM 692 O O . SER A 1 90 ? 9.550 4.771 -22.260 1.00 91.69 90 SER A O 1
ATOM 694 N N . TRP A 1 91 ? 8.916 3.610 -24.059 1.00 93.50 91 TRP A N 1
ATOM 695 C CA . TRP A 1 91 ? 7.737 2.991 -23.442 1.00 93.50 91 TRP A CA 1
ATOM 696 C C . TRP A 1 91 ? 8.080 1.863 -22.449 1.00 93.50 91 TRP A C 1
ATOM 698 O O . TRP A 1 91 ? 7.301 1.587 -21.530 1.00 93.50 91 TRP A O 1
ATOM 708 N N . ALA A 1 92 ? 9.231 1.200 -22.620 1.00 96.12 92 ALA A N 1
ATOM 709 C CA . ALA A 1 92 ? 9.568 -0.028 -21.903 1.00 96.12 92 ALA A CA 1
ATOM 710 C C . ALA A 1 92 ? 9.697 0.165 -20.380 1.00 96.12 92 ALA A C 1
ATOM 712 O O . ALA A 1 92 ? 9.119 -0.644 -19.651 1.00 96.12 92 ALA A O 1
ATOM 713 N N . PRO A 1 93 ? 10.346 1.230 -19.856 1.00 95.94 93 PRO A N 1
ATOM 714 C CA . PRO A 1 93 ? 10.393 1.488 -18.416 1.00 95.94 93 PRO A CA 1
ATOM 715 C C . PRO A 1 93 ? 9.007 1.553 -17.772 1.00 95.94 93 PRO A C 1
ATOM 717 O O . PRO A 1 93 ? 8.781 0.943 -16.731 1.00 95.94 93 PRO A O 1
ATOM 720 N N . TYR A 1 94 ? 8.054 2.228 -18.418 1.00 95.75 94 TYR A N 1
ATOM 721 C CA . TYR A 1 94 ? 6.692 2.361 -17.902 1.00 95.75 94 TYR A CA 1
ATOM 722 C C . TYR A 1 94 ? 5.960 1.017 -17.871 1.00 95.75 94 TYR A C 1
ATOM 724 O O . TYR A 1 94 ? 5.268 0.720 -16.897 1.00 95.75 94 TYR A O 1
ATOM 732 N N . PHE A 1 95 ? 6.138 0.192 -18.907 1.00 97.62 95 PHE A N 1
ATOM 733 C CA . PHE A 1 95 ? 5.551 -1.146 -18.966 1.00 97.62 95 PHE A CA 1
ATOM 734 C C . PHE A 1 95 ? 6.160 -2.095 -17.924 1.00 97.62 95 PHE A C 1
ATOM 736 O O . PHE A 1 95 ? 5.440 -2.831 -17.254 1.00 97.62 95 PHE A O 1
ATOM 743 N N . ILE A 1 96 ? 7.482 -2.060 -17.736 1.00 97.44 96 ILE A N 1
ATOM 744 C CA . ILE A 1 96 ? 8.164 -2.888 -16.734 1.00 97.44 96 ILE A CA 1
ATOM 745 C C . ILE A 1 96 ? 7.728 -2.483 -15.322 1.00 97.44 96 ILE A C 1
ATOM 747 O O . ILE A 1 96 ? 7.396 -3.348 -14.510 1.00 97.44 96 ILE A O 1
ATOM 751 N N . THR A 1 97 ? 7.686 -1.183 -15.018 1.00 97.94 97 THR A N 1
ATOM 752 C CA . THR A 1 97 ? 7.245 -0.704 -13.701 1.00 97.94 97 THR A CA 1
ATOM 753 C C . THR A 1 97 ? 5.773 -1.023 -13.443 1.00 97.94 97 THR A C 1
ATOM 755 O O . THR A 1 97 ? 5.434 -1.436 -12.332 1.00 97.94 97 THR A O 1
ATOM 758 N N . SER A 1 98 ? 4.893 -0.881 -14.441 1.00 97.75 98 SER A N 1
ATOM 759 C CA . SER A 1 98 ? 3.477 -1.234 -14.278 1.00 97.75 98 SER A CA 1
ATOM 760 C C . SER A 1 98 ? 3.296 -2.736 -14.054 1.00 97.75 98 SER A C 1
ATOM 762 O O . SER A 1 98 ? 2.609 -3.121 -13.108 1.00 97.75 98 SER A O 1
ATOM 764 N N . ALA A 1 99 ? 3.994 -3.579 -14.821 1.00 98.19 99 ALA A N 1
ATOM 765 C CA . ALA A 1 99 ? 4.001 -5.026 -14.625 1.00 98.19 99 ALA A CA 1
ATOM 766 C C . ALA A 1 99 ? 4.515 -5.411 -13.228 1.00 98.19 99 ALA A C 1
ATOM 768 O O . ALA A 1 99 ? 3.894 -6.231 -12.550 1.00 98.19 99 ALA A O 1
ATOM 769 N N . ALA A 1 100 ? 5.597 -4.783 -12.752 1.00 98.00 100 ALA A N 1
ATOM 770 C CA . ALA A 1 100 ? 6.107 -4.993 -11.398 1.00 98.00 100 ALA A CA 1
ATOM 771 C C . ALA A 1 100 ? 5.056 -4.630 -10.332 1.00 98.00 100 ALA A C 1
ATOM 773 O O . ALA A 1 100 ? 4.832 -5.402 -9.398 1.00 98.00 100 ALA A O 1
ATOM 774 N N . GLY A 1 101 ? 4.358 -3.502 -10.500 1.00 97.94 101 GLY A N 1
ATOM 775 C CA . GLY A 1 101 ? 3.245 -3.105 -9.635 1.00 97.94 101 GLY A CA 1
ATOM 776 C C . GLY A 1 101 ? 2.098 -4.122 -9.635 1.00 97.94 101 GLY A C 1
ATOM 777 O O . GLY A 1 101 ? 1.626 -4.520 -8.569 1.00 97.94 101 GLY A O 1
ATOM 778 N N . THR A 1 102 ? 1.687 -4.609 -10.808 1.00 98.31 102 THR A N 1
ATOM 779 C CA . THR A 1 102 ? 0.658 -5.653 -10.928 1.00 98.31 102 THR A CA 1
ATOM 780 C C . THR A 1 102 ? 1.077 -6.941 -10.224 1.00 98.31 102 THR A C 1
ATOM 782 O O . THR A 1 102 ? 0.280 -7.511 -9.480 1.00 98.31 102 THR A O 1
ATOM 785 N N . VAL A 1 103 ? 2.326 -7.381 -10.394 1.00 98.25 103 VAL A N 1
ATOM 786 C CA . VAL A 1 103 ? 2.856 -8.574 -9.717 1.00 98.25 103 VAL A CA 1
ATOM 787 C C . VAL A 1 103 ? 2.813 -8.408 -8.197 1.00 98.25 103 VAL A C 1
ATOM 789 O O . VAL A 1 103 ? 2.370 -9.325 -7.504 1.00 98.25 103 VAL A O 1
ATOM 792 N N . LEU A 1 104 ? 3.193 -7.240 -7.667 1.00 97.44 104 LEU A N 1
ATOM 793 C CA . LEU A 1 104 ? 3.098 -6.959 -6.230 1.00 97.44 104 LEU A CA 1
ATOM 794 C C . LEU A 1 104 ? 1.656 -7.072 -5.718 1.00 97.44 104 LEU A C 1
ATOM 796 O O . LEU A 1 104 ? 1.424 -7.710 -4.688 1.00 97.44 104 LEU A O 1
ATOM 800 N N . VAL A 1 105 ? 0.685 -6.517 -6.449 1.00 97.06 105 VAL A N 1
ATOM 801 C CA . VAL A 1 105 ? -0.742 -6.620 -6.099 1.00 97.06 105 VAL A CA 1
ATOM 802 C C . VAL A 1 105 ? -1.211 -8.074 -6.129 1.00 97.06 105 VAL A C 1
ATOM 804 O O . VAL A 1 105 ? -1.851 -8.526 -5.181 1.00 97.06 105 VAL A O 1
ATOM 807 N N . VAL A 1 106 ? -0.860 -8.831 -7.170 1.00 98.06 106 VAL A N 1
ATOM 808 C CA . VAL A 1 106 ? -1.230 -10.250 -7.295 1.00 98.06 106 VAL A CA 1
ATOM 809 C C . VAL A 1 106 ? -0.665 -11.067 -6.134 1.00 98.06 106 VAL A C 1
ATOM 811 O O . VAL A 1 106 ? -1.404 -11.830 -5.511 1.00 98.06 106 VAL A O 1
ATOM 814 N N . ILE A 1 107 ? 0.612 -10.878 -5.790 1.00 97.50 107 ILE A N 1
ATOM 815 C CA . ILE A 1 107 ? 1.250 -11.567 -4.659 1.00 97.50 107 ILE A CA 1
ATOM 816 C C . ILE A 1 107 ? 0.562 -11.198 -3.343 1.00 97.50 107 ILE A C 1
ATOM 818 O O . ILE A 1 107 ? 0.296 -12.083 -2.525 1.00 97.50 107 ILE A O 1
ATOM 822 N N . PHE A 1 108 ? 0.261 -9.914 -3.134 1.00 95.88 108 PHE A N 1
ATOM 823 C CA . PHE A 1 108 ? -0.421 -9.445 -1.931 1.00 95.88 108 PHE A CA 1
ATOM 824 C C . PHE A 1 108 ? -1.813 -10.072 -1.786 1.00 95.88 108 PHE A C 1
ATOM 826 O O . PHE A 1 108 ? -2.115 -10.648 -0.740 1.00 95.88 108 PHE A O 1
ATOM 833 N N . LEU A 1 109 ? -2.632 -10.029 -2.841 1.00 96.56 109 LEU A N 1
ATOM 834 C CA . LEU A 1 109 ? -3.973 -10.620 -2.845 1.00 96.56 109 LEU A CA 1
ATOM 835 C C . LEU A 1 109 ? -3.920 -12.134 -2.643 1.00 96.56 109 LEU A C 1
ATOM 837 O O . LEU A 1 109 ? -4.674 -12.678 -1.838 1.00 96.56 109 LEU A O 1
ATOM 841 N N . TRP A 1 110 ? -2.993 -12.816 -3.313 1.00 97.50 110 TRP A N 1
ATOM 842 C CA . TRP A 1 110 ? -2.801 -14.250 -3.138 1.00 97.50 110 TRP A CA 1
ATOM 843 C C . TRP A 1 110 ? -2.433 -14.600 -1.692 1.00 97.50 110 TRP A C 1
ATOM 845 O O . TRP A 1 110 ? -3.049 -15.484 -1.092 1.00 97.50 110 TRP A O 1
ATOM 855 N N . ARG A 1 111 ? -1.484 -13.870 -1.090 1.00 95.06 111 ARG A N 1
ATOM 856 C CA . ARG A 1 111 ? -1.113 -14.049 0.322 1.00 95.06 111 ARG A CA 1
ATOM 857 C C . ARG A 1 111 ? -2.281 -13.781 1.262 1.00 95.06 111 ARG A C 1
ATOM 859 O O . ARG A 1 111 ? -2.451 -14.543 2.213 1.00 95.06 111 ARG A O 1
ATOM 866 N N . LEU A 1 112 ? -3.071 -12.743 0.997 1.00 93.94 112 LEU A N 1
ATOM 867 C CA . LEU A 1 112 ? -4.254 -12.408 1.784 1.00 93.94 112 LEU A CA 1
ATOM 868 C C . LEU A 1 112 ? -5.264 -13.563 1.761 1.00 93.94 112 LEU A C 1
ATOM 870 O O . LEU A 1 112 ? -5.653 -14.046 2.820 1.00 93.94 112 LEU A O 1
ATOM 874 N N . ILE A 1 113 ? -5.611 -14.065 0.574 1.00 95.75 113 ILE A N 1
ATOM 875 C CA . ILE A 1 113 ? -6.571 -15.167 0.400 1.00 95.75 113 ILE A CA 1
ATOM 876 C C . ILE A 1 113 ? -6.076 -16.445 1.088 1.00 95.75 113 ILE A C 1
ATOM 878 O O . ILE A 1 113 ? -6.816 -17.075 1.843 1.00 95.75 113 ILE A O 1
ATOM 882 N N . VAL A 1 114 ? -4.809 -16.816 0.880 1.00 94.31 114 VAL A N 1
ATOM 883 C CA . VAL A 1 114 ? -4.220 -18.006 1.514 1.00 94.31 114 VAL A CA 1
ATOM 884 C C . VAL A 1 114 ? -4.238 -17.884 3.037 1.00 94.31 114 VAL A C 1
ATOM 886 O O . VAL A 1 114 ? -4.512 -18.867 3.723 1.00 94.31 114 VAL A O 1
ATOM 889 N N . ASN A 1 115 ? -3.955 -16.698 3.581 1.00 92.56 115 ASN A N 1
ATOM 890 C CA . ASN A 1 115 ? -3.963 -16.498 5.026 1.00 92.56 115 ASN A CA 1
ATOM 891 C C . ASN A 1 115 ? -5.378 -16.605 5.614 1.00 92.56 115 ASN A C 1
ATOM 893 O O . ASN A 1 115 ? -5.569 -17.276 6.625 1.00 92.56 115 ASN A O 1
ATOM 897 N N . LEU A 1 116 ? -6.378 -16.021 4.946 1.00 91.12 116 LEU A N 1
ATOM 898 C CA . LEU A 1 116 ? -7.783 -16.139 5.351 1.00 91.12 116 LEU A CA 1
ATOM 899 C C . LEU A 1 116 ? -8.246 -17.606 5.367 1.00 91.12 116 LEU A C 1
ATOM 901 O O . LEU A 1 116 ? -8.840 -18.055 6.347 1.00 91.12 116 LEU A O 1
ATOM 905 N N . ASN A 1 117 ? -7.885 -18.386 4.344 1.00 92.38 117 ASN A N 1
ATOM 906 C CA . ASN A 1 117 ? -8.245 -19.805 4.263 1.00 92.38 117 ASN A CA 1
ATOM 907 C C . ASN A 1 117 ? -7.638 -20.646 5.398 1.00 92.38 117 ASN A C 1
ATOM 909 O O . ASN A 1 117 ? -8.301 -21.542 5.919 1.00 92.38 117 ASN A O 1
ATOM 913 N N . LYS A 1 118 ? -6.399 -20.350 5.820 1.00 87.62 118 LYS A N 1
ATOM 914 C CA . LYS A 1 118 ? -5.762 -21.040 6.957 1.00 87.62 118 LYS A CA 1
ATOM 915 C C . LYS A 1 118 ? -6.528 -20.822 8.261 1.00 87.62 118 LYS A C 1
ATOM 917 O O . LYS A 1 118 ? -6.696 -21.767 9.027 1.00 87.62 118 LYS A O 1
ATOM 922 N N . HIS A 1 119 ? -7.009 -19.602 8.502 1.00 77.44 119 HIS A N 1
ATOM 923 C CA . HIS A 1 119 ? -7.790 -19.296 9.699 1.00 77.44 119 HIS A CA 1
ATOM 924 C C . HIS A 1 119 ? -9.159 -19.988 9.696 1.00 77.44 119 HIS A C 1
ATOM 926 O O . HIS A 1 119 ? -9.582 -20.469 10.743 1.00 77.44 119 HIS A O 1
ATOM 932 N N . HIS A 1 120 ? -9.816 -20.109 8.537 1.00 74.31 120 HIS A N 1
ATOM 933 C CA . HIS A 1 120 ? -11.074 -20.859 8.418 1.00 74.31 120 HIS A CA 1
ATOM 934 C C . HIS A 1 120 ? -10.896 -22.366 8.664 1.00 74.31 120 HIS A C 1
ATOM 936 O O . HIS A 1 120 ? -11.749 -22.994 9.283 1.00 74.31 120 HIS A O 1
ATOM 942 N N . ALA A 1 121 ? -9.786 -22.955 8.211 1.00 78.00 121 ALA A N 1
ATOM 943 C CA . ALA A 1 121 ? -9.509 -24.373 8.443 1.00 78.00 121 ALA A CA 1
ATOM 944 C C . ALA A 1 121 ? -9.217 -24.683 9.925 1.00 78.00 121 ALA A C 1
ATOM 946 O O . ALA A 1 121 ? -9.616 -25.732 10.423 1.00 78.00 121 ALA A O 1
ATOM 947 N N . ALA A 1 122 ? -8.557 -23.766 10.641 1.00 75.12 122 ALA A N 1
ATOM 948 C CA . ALA A 1 122 ? -8.206 -23.945 12.051 1.00 75.12 122 ALA A CA 1
ATOM 949 C C . ALA A 1 122 ? -9.416 -23.894 13.006 1.00 75.12 122 ALA A C 1
ATOM 951 O O . ALA A 1 122 ? -9.367 -24.497 14.073 1.00 75.12 122 ALA A O 1
ATOM 952 N N . SER A 1 123 ? -10.500 -23.201 12.645 1.00 72.12 123 SER A N 1
ATOM 953 C CA . SER A 1 123 ? -11.726 -23.141 13.457 1.00 72.12 123 SER A CA 1
ATOM 954 C C . SER A 1 123 ? -12.708 -24.289 13.192 1.00 72.12 123 SER A C 1
ATOM 956 O O . SER A 1 123 ? -13.587 -24.529 14.015 1.00 72.12 123 SER A O 1
ATOM 958 N N . ALA A 1 124 ? -12.569 -25.006 12.070 1.00 71.62 124 ALA A N 1
ATOM 959 C CA . ALA A 1 124 ? -13.455 -26.109 11.681 1.00 71.62 124 ALA A CA 1
ATOM 960 C C . ALA A 1 124 ? -13.118 -27.455 12.355 1.00 71.62 124 ALA A C 1
ATOM 962 O O . ALA A 1 124 ? -13.951 -28.359 12.364 1.00 71.62 124 ALA A O 1
ATOM 963 N N . HIS A 1 125 ? -11.926 -27.585 12.944 1.00 62.66 125 HIS A N 1
ATOM 964 C CA . HIS A 1 125 ? -11.513 -28.751 13.725 1.00 62.66 125 HIS A CA 1
ATOM 965 C C . HIS A 1 125 ? -11.071 -28.321 15.130 1.00 62.66 125 HIS A C 1
ATOM 967 O O . HIS A 1 125 ? -9.870 -28.184 15.375 1.00 62.66 125 HIS A O 1
ATOM 973 N N . PRO A 1 126 ? -12.016 -28.078 16.059 1.00 62.19 126 PRO A N 1
ATOM 974 C CA . PRO A 1 126 ? -11.673 -28.007 17.471 1.00 62.19 126 PRO A CA 1
ATOM 975 C C . PRO A 1 126 ? -11.184 -29.395 17.914 1.00 62.19 126 PRO A C 1
ATOM 977 O O . PRO A 1 126 ? -11.892 -30.385 17.728 1.00 62.19 126 PRO A O 1
ATOM 980 N N . ALA A 1 127 ? -9.949 -29.457 18.412 1.00 63.53 127 ALA A N 1
ATOM 981 C CA . ALA A 1 127 ? -9.400 -30.635 19.083 1.00 63.53 127 ALA A CA 1
ATOM 982 C C . ALA A 1 127 ? -10.106 -30.889 20.421 1.00 63.53 127 ALA A C 1
ATOM 984 O O . ALA A 1 127 ? -10.504 -29.890 21.068 1.00 63.53 127 ALA A O 1
#